Protein AF-A0A7C0VU95-F1 (afdb_monomer)

Radius of gyration: 18.05 Å; Cα contacts (8 Å, |Δi|>4): 178; chains: 1; bounding box: 37×31×48 Å

pLDDT: mean 84.88, std 13.95, range [34.19, 98.06]

Sequence (147 aa):
MSTTYSTKDLIRIIEHNKAVHSADNLDALIYAAKRNKILLHILRLADINSKLRQVEEAKLAGIIRLVGEVGRSLQDLEYAFIKLIKPVTYAPSDVDILIKIEDYNRVAKRLRKIGCKPLLIEPYNAIFQKNGINIDIYVHPSIGGRA

Mean predicted aligned error: 7.07 Å

Solvent-accessible surface area (backbone atoms only — not comparable to full-atom values): 8617 Å² total; per-residue (Å²): 132,90,62,78,56,52,73,69,54,52,49,52,38,63,78,62,69,51,63,70,78,66,79,86,40,52,65,37,46,50,54,43,25,50,78,69,37,25,36,59,58,53,33,58,61,49,65,50,91,41,75,67,40,56,51,46,52,51,50,48,53,50,50,55,50,47,53,51,52,51,49,64,64,43,67,93,55,76,67,44,76,45,84,78,75,63,103,58,86,65,55,76,77,58,45,38,35,41,37,50,63,88,47,44,69,60,50,55,53,41,41,43,72,75,64,32,43,82,78,45,81,55,100,49,38,32,33,30,34,46,96,92,33,42,35,40,39,27,45,43,99,82,66,74,86,85,130

Secondary structure (DSSP, 8-state):
--PPPPHHHHHHHHHTT-----GGGHHHHHHHHHHTT-HHHHHHHTT---HHHHHHHHHHHHHHHHHHHHHHHTTTS-EEEESSS-SS-----EEEEEE-GGGHHHHHHHHHHTTPEEEEE-SSEEEEEETTEEEEEESSTT-S---

Structure (mmCIF, N/CA/C/O backbone):
data_AF-A0A7C0VU95-F1
#
_entry.id   AF-A0A7C0VU95-F1
#
loop_
_atom_site.group_PDB
_atom_site.id
_atom_site.type_symbol
_atom_site.label_atom_id
_atom_site.label_alt_id
_atom_site.label_comp_id
_atom_site.label_asym_id
_atom_site.label_entity_id
_atom_site.label_seq_id
_atom_site.pdbx_PDB_ins_code
_atom_site.Cartn_x
_atom_site.Cartn_y
_atom_site.Cartn_z
_atom_site.occupancy
_atom_site.B_iso_or_equiv
_atom_site.auth_seq_id
_atom_site.auth_comp_id
_atom_site.auth_asym_id
_atom_site.auth_atom_id
_atom_site.pdbx_PDB_model_num
ATOM 1 N N . MET A 1 1 ? 20.162 11.244 -28.346 1.00 45.50 1 MET A N 1
ATOM 2 C CA . MET A 1 1 ? 19.238 12.013 -27.483 1.00 45.50 1 MET A CA 1
ATOM 3 C C . MET A 1 1 ? 18.559 11.018 -26.558 1.00 45.50 1 MET A C 1
ATOM 5 O O . MET A 1 1 ? 18.076 10.016 -27.059 1.00 45.50 1 MET A O 1
ATOM 9 N N . SER A 1 2 ? 18.602 11.223 -25.238 1.00 53.72 2 SER A N 1
ATOM 10 C CA . SER A 1 2 ? 17.871 10.369 -24.290 1.00 53.72 2 SER A CA 1
ATOM 11 C C . SER A 1 2 ? 16.375 10.664 -24.431 1.00 53.72 2 SER A C 1
ATOM 13 O O . SER A 1 2 ? 15.943 11.792 -24.200 1.00 53.72 2 SER A O 1
ATOM 15 N N . THR A 1 3 ? 15.607 9.685 -24.899 1.00 65.56 3 THR A N 1
ATOM 16 C CA . THR A 1 3 ? 14.153 9.761 -25.032 1.00 65.56 3 THR A CA 1
ATOM 17 C C . THR A 1 3 ? 13.529 9.718 -23.641 1.00 65.56 3 THR A C 1
ATOM 19 O O . THR A 1 3 ? 13.659 8.736 -22.913 1.00 65.56 3 THR A O 1
ATOM 22 N N . THR A 1 4 ? 12.837 10.784 -23.257 1.00 76.56 4 THR A N 1
ATOM 23 C CA . THR A 1 4 ? 12.081 10.859 -22.005 1.00 76.56 4 THR A CA 1
ATOM 24 C C . THR A 1 4 ? 10.647 10.369 -22.217 1.00 76.56 4 THR A C 1
ATOM 26 O O . THR A 1 4 ? 10.022 10.687 -23.224 1.00 76.56 4 THR A O 1
ATOM 29 N N . TYR A 1 5 ? 10.106 9.606 -21.260 1.00 80.50 5 TYR A N 1
ATOM 30 C CA . TYR A 1 5 ? 8.695 9.196 -21.260 1.00 80.50 5 TYR A CA 1
ATOM 31 C C . TYR A 1 5 ? 7.855 10.146 -20.406 1.00 80.50 5 TYR A C 1
ATOM 33 O O . TYR A 1 5 ? 8.158 10.378 -19.232 1.00 80.50 5 TYR A O 1
ATOM 41 N N . SER A 1 6 ? 6.773 10.670 -20.979 1.00 83.69 6 SER A N 1
ATOM 42 C CA . SER A 1 6 ? 5.771 11.454 -20.256 1.00 83.69 6 SER A CA 1
ATOM 43 C C . SER A 1 6 ? 4.660 10.562 -19.689 1.00 83.69 6 SER A C 1
ATOM 45 O O . SER A 1 6 ? 4.461 9.428 -20.124 1.00 83.69 6 SER A O 1
ATOM 47 N N . THR A 1 7 ? 3.856 11.084 -18.755 1.00 82.50 7 THR A N 1
ATOM 48 C CA . THR A 1 7 ? 2.650 10.380 -18.277 1.00 82.50 7 THR A CA 1
ATOM 49 C C . THR A 1 7 ? 1.667 10.075 -19.415 1.00 82.50 7 THR A C 1
ATOM 51 O O . THR A 1 7 ? 1.012 9.038 -19.384 1.00 82.50 7 THR A O 1
ATOM 54 N N . LYS A 1 8 ? 1.595 10.918 -20.458 1.00 84.56 8 LYS A N 1
ATOM 55 C CA . LYS A 1 8 ? 0.747 10.660 -21.636 1.00 84.56 8 LYS A CA 1
ATOM 56 C C . LYS A 1 8 ? 1.211 9.429 -22.414 1.00 84.56 8 LYS A C 1
ATOM 58 O O . LYS A 1 8 ? 0.378 8.675 -22.908 1.00 84.56 8 LYS A O 1
ATOM 63 N N . ASP A 1 9 ? 2.520 9.208 -22.495 1.00 83.94 9 ASP A N 1
ATOM 64 C CA . ASP A 1 9 ? 3.077 8.031 -23.167 1.00 83.94 9 ASP A CA 1
ATOM 65 C C . ASP A 1 9 ? 2.764 6.760 -22.376 1.00 83.94 9 ASP A C 1
ATOM 67 O O . ASP A 1 9 ? 2.355 5.760 -22.959 1.00 83.94 9 ASP A O 1
ATOM 71 N N . LEU A 1 10 ? 2.852 6.826 -21.042 1.00 84.69 10 LEU A N 1
ATOM 72 C CA . LEU A 1 10 ? 2.457 5.721 -20.164 1.00 84.69 10 LEU A CA 1
ATOM 73 C C . LEU A 1 10 ? 0.975 5.360 -20.322 1.00 84.69 10 LEU A C 1
ATOM 75 O O . LEU A 1 10 ? 0.655 4.181 -20.431 1.00 84.69 10 LEU A O 1
ATOM 79 N N . ILE A 1 11 ? 0.083 6.357 -20.377 1.00 83.56 11 ILE A N 1
ATOM 80 C CA . ILE A 1 11 ? -1.356 6.136 -20.599 1.00 83.56 11 ILE A CA 1
ATOM 81 C C . ILE A 1 11 ? -1.582 5.407 -21.926 1.00 83.56 11 ILE A C 1
ATOM 83 O O . ILE A 1 11 ? -2.237 4.372 -21.939 1.00 83.56 11 ILE A O 1
ATOM 87 N N . ARG A 1 12 ? -0.966 5.874 -23.020 1.00 82.81 12 ARG A N 1
ATOM 88 C CA . ARG A 1 12 ? -1.090 5.235 -24.343 1.00 82.81 12 ARG A CA 1
ATOM 89 C C . ARG A 1 12 ? -0.596 3.788 -24.353 1.00 82.81 12 ARG A C 1
ATOM 91 O O . ARG A 1 12 ? -1.190 2.951 -25.028 1.00 82.81 12 ARG A O 1
ATOM 98 N N . ILE A 1 13 ? 0.496 3.496 -23.642 1.00 81.56 13 ILE A N 1
ATOM 99 C CA . ILE A 1 13 ? 1.036 2.132 -23.517 1.00 81.56 13 ILE A CA 1
ATOM 100 C C . ILE A 1 13 ? 0.024 1.225 -22.807 1.00 81.56 13 ILE A C 1
ATOM 102 O O . ILE A 1 13 ? -0.245 0.128 -23.297 1.00 81.56 13 ILE A O 1
ATOM 106 N N . ILE A 1 14 ? -0.559 1.699 -21.700 1.00 81.06 14 ILE A N 1
ATOM 107 C CA . ILE A 1 14 ? -1.567 0.962 -20.925 1.00 81.06 14 ILE A CA 1
ATOM 108 C C . ILE A 1 14 ? -2.846 0.752 -21.749 1.00 81.06 14 ILE A C 1
ATOM 110 O O . ILE A 1 14 ? -3.313 -0.377 -21.865 1.00 81.06 14 ILE A O 1
ATOM 114 N N . GLU A 1 15 ? -3.399 1.813 -22.343 1.00 81.00 15 GLU A N 1
ATOM 115 C CA . GLU A 1 15 ? -4.669 1.772 -23.086 1.00 81.00 15 GLU A CA 1
ATOM 116 C C . GLU A 1 15 ? -4.613 0.855 -24.308 1.00 81.00 15 GLU A C 1
ATOM 118 O O . GLU A 1 15 ? -5.570 0.142 -24.601 1.00 81.00 15 GLU A O 1
ATOM 123 N N . HIS A 1 16 ? -3.496 0.865 -25.035 1.00 75.19 16 HIS A N 1
ATOM 124 C CA . HIS A 1 16 ? -3.367 0.091 -26.267 1.00 75.19 16 HIS A CA 1
ATOM 125 C C . HIS A 1 16 ? -2.720 -1.277 -26.072 1.00 75.19 16 HIS A C 1
ATOM 127 O O . HIS A 1 16 ? -2.492 -1.964 -27.067 1.00 75.19 16 HIS A O 1
ATOM 133 N N . ASN A 1 17 ? -2.400 -1.655 -24.828 1.00 67.12 17 ASN A N 1
ATOM 134 C CA . ASN A 1 17 ? -1.695 -2.891 -24.493 1.00 67.12 17 ASN A CA 1
ATOM 135 C C . ASN A 1 17 ? -0.490 -3.141 -25.426 1.00 67.12 17 ASN A C 1
ATOM 137 O O . ASN A 1 17 ? -0.245 -4.253 -25.896 1.00 67.12 17 ASN A O 1
ATOM 141 N N . LYS A 1 18 ? 0.211 -2.060 -25.796 1.00 65.81 18 LYS A N 1
ATOM 142 C CA . LYS A 1 18 ? 1.289 -2.135 -26.781 1.00 65.81 18 LYS A CA 1
ATOM 143 C C . LYS A 1 18 ? 2.523 -2.671 -26.085 1.00 65.81 18 LYS A C 1
ATOM 145 O O . LYS A 1 18 ? 3.057 -2.026 -25.183 1.00 65.81 18 LYS A O 1
ATOM 150 N N . ALA A 1 19 ? 2.990 -3.826 -26.542 1.00 59.66 19 ALA A N 1
ATOM 151 C CA . ALA A 1 19 ? 4.274 -4.360 -26.135 1.00 59.66 19 ALA A CA 1
ATOM 152 C C . ALA A 1 19 ? 5.368 -3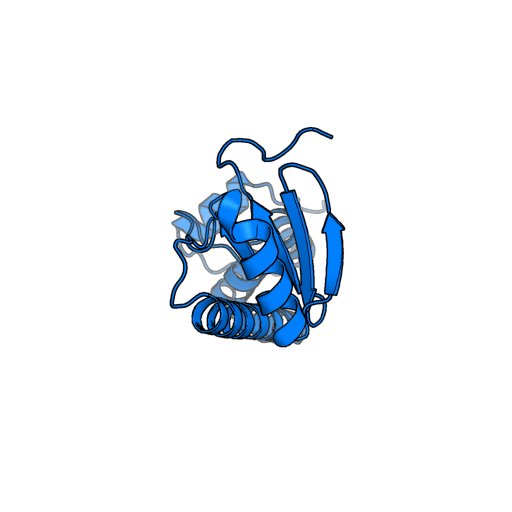.320 -26.429 1.00 59.66 19 ALA A C 1
ATOM 154 O O . ALA A 1 19 ? 5.541 -2.846 -27.557 1.00 59.66 19 ALA A O 1
ATOM 155 N N . VAL A 1 20 ? 6.063 -2.901 -25.373 1.00 62.84 20 VAL A N 1
ATOM 156 C CA . VAL A 1 20 ? 7.168 -1.951 -25.472 1.00 62.84 20 VAL A CA 1
ATOM 157 C C . VAL A 1 20 ? 8.361 -2.715 -26.033 1.00 62.84 20 VAL A C 1
ATOM 159 O O . VAL A 1 20 ? 9.079 -3.385 -25.299 1.00 62.84 20 VAL A O 1
ATOM 162 N N . HIS A 1 21 ? 8.540 -2.652 -27.350 1.00 54.44 21 HIS A N 1
ATOM 163 C CA . HIS A 1 21 ? 9.573 -3.418 -28.048 1.00 54.44 21 HIS A CA 1
ATOM 164 C C . HIS A 1 21 ? 10.899 -2.672 -28.253 1.00 54.44 21 HIS A C 1
ATOM 166 O O . HIS A 1 21 ? 11.860 -3.290 -28.704 1.00 54.44 21 HIS A O 1
ATOM 172 N N . SER A 1 22 ? 11.008 -1.377 -27.929 1.00 54.03 22 SER A N 1
ATOM 173 C CA . SER A 1 22 ? 12.271 -0.655 -28.123 1.00 54.03 22 SER A CA 1
ATOM 174 C C . SER A 1 22 ? 13.148 -0.683 -26.869 1.00 54.03 22 SER A C 1
ATOM 176 O O . SER A 1 22 ? 12.866 -0.049 -25.851 1.00 54.03 22 SER A O 1
ATOM 178 N N . ALA A 1 23 ? 14.266 -1.406 -26.973 1.00 52.62 23 ALA A N 1
ATOM 179 C CA . ALA A 1 23 ? 15.353 -1.413 -25.993 1.00 52.62 23 ALA A CA 1
ATOM 180 C C . ALA A 1 23 ? 15.961 -0.012 -25.761 1.00 52.62 23 ALA A C 1
ATOM 182 O O . ALA A 1 23 ? 16.561 0.237 -24.717 1.00 52.62 23 ALA A O 1
ATOM 183 N N . ASP A 1 24 ? 15.741 0.923 -26.689 1.00 59.09 24 ASP A N 1
ATOM 184 C CA . ASP A 1 24 ? 16.436 2.209 -26.756 1.00 59.09 24 ASP A CA 1
ATOM 185 C C . ASP A 1 24 ? 16.088 3.214 -25.649 1.00 59.09 24 ASP A C 1
ATOM 187 O O . ASP A 1 24 ? 16.675 4.294 -25.621 1.00 59.09 24 ASP A O 1
ATOM 191 N N . ASN A 1 25 ? 15.170 2.911 -24.719 1.00 77.56 25 ASN A N 1
ATOM 192 C CA . ASN A 1 25 ? 15.014 3.720 -23.500 1.00 77.56 25 ASN A CA 1
ATOM 193 C C . ASN A 1 25 ? 14.277 3.020 -22.344 1.00 77.56 25 ASN A C 1
ATOM 195 O O . ASN A 1 25 ? 13.451 3.624 -21.652 1.00 77.56 25 ASN A O 1
ATOM 199 N N . LEU A 1 26 ? 14.565 1.736 -22.111 1.00 81.50 26 LEU A N 1
ATOM 200 C CA . LEU A 1 26 ? 13.928 0.976 -21.028 1.00 81.50 26 LEU A CA 1
ATOM 201 C C . LEU A 1 26 ? 14.099 1.648 -19.651 1.00 81.50 26 LEU A C 1
ATOM 203 O O . LEU A 1 26 ? 13.153 1.687 -18.864 1.00 81.50 26 LEU A O 1
ATOM 207 N N . ASP A 1 27 ? 15.259 2.246 -19.379 1.00 85.50 27 ASP A N 1
ATOM 208 C CA . ASP A 1 27 ? 15.522 2.938 -18.112 1.00 85.50 27 ASP A CA 1
ATOM 209 C C . ASP A 1 27 ? 14.635 4.173 -17.914 1.00 85.50 27 ASP A C 1
ATOM 211 O O . ASP A 1 27 ? 14.079 4.370 -16.828 1.00 85.50 27 ASP A O 1
ATOM 215 N N . ALA A 1 28 ? 14.435 4.979 -18.962 1.00 86.75 28 ALA A N 1
ATOM 216 C CA . ALA A 1 28 ? 13.538 6.129 -18.910 1.00 86.75 28 ALA A CA 1
ATOM 217 C C . ALA A 1 28 ? 12.079 5.695 -18.701 1.00 86.75 28 ALA A C 1
ATOM 219 O O . ALA A 1 28 ? 11.346 6.338 -17.942 1.00 86.75 28 ALA A O 1
ATOM 220 N N . LEU A 1 29 ? 11.667 4.578 -19.314 1.00 86.81 29 LEU A N 1
ATOM 221 C CA . LEU A 1 29 ? 10.337 4.007 -19.109 1.00 86.81 29 LEU A CA 1
ATOM 222 C C . LEU A 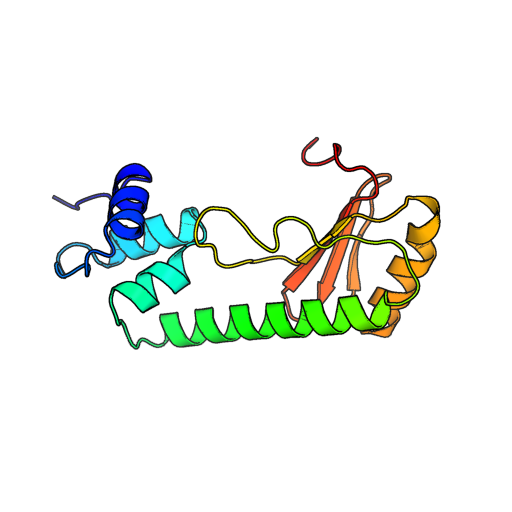1 29 ? 10.161 3.514 -17.670 1.00 86.81 29 LEU A C 1
ATOM 224 O O . LEU A 1 29 ? 9.172 3.853 -17.023 1.00 86.81 29 LEU A O 1
ATOM 228 N N . ILE A 1 30 ? 11.126 2.751 -17.147 1.00 89.06 30 ILE A N 1
ATOM 229 C CA . ILE A 1 30 ? 11.123 2.261 -15.762 1.00 89.06 30 ILE A CA 1
ATOM 230 C C . ILE A 1 30 ? 11.054 3.438 -14.789 1.00 89.06 30 ILE A C 1
ATOM 232 O O . ILE A 1 30 ? 10.276 3.404 -13.833 1.00 89.06 30 ILE A O 1
ATOM 236 N N . TYR A 1 31 ? 11.842 4.487 -15.025 1.00 89.31 31 TYR A N 1
ATOM 237 C CA . TYR A 1 31 ? 11.835 5.689 -14.201 1.00 89.31 31 TYR A CA 1
ATOM 238 C C . TYR A 1 31 ? 10.457 6.367 -14.192 1.00 89.31 31 TYR A C 1
ATOM 240 O O . TYR A 1 31 ? 9.907 6.649 -13.122 1.00 89.31 31 TYR A O 1
ATOM 248 N N . ALA A 1 32 ? 9.859 6.574 -15.368 1.00 89.69 32 ALA A N 1
ATOM 249 C CA . ALA A 1 32 ? 8.535 7.174 -15.488 1.00 89.69 32 ALA A CA 1
ATOM 250 C C . ALA A 1 32 ? 7.445 6.294 -14.841 1.00 89.69 32 ALA A C 1
ATOM 252 O O . ALA A 1 32 ? 6.609 6.794 -14.082 1.00 89.69 32 ALA A O 1
ATOM 253 N N . ALA A 1 33 ? 7.491 4.979 -15.061 1.00 89.62 33 ALA A N 1
ATOM 254 C CA . ALA A 1 33 ? 6.546 4.014 -14.509 1.00 89.62 33 ALA A CA 1
ATOM 255 C C . ALA A 1 33 ? 6.612 3.934 -12.974 1.00 89.62 33 ALA A C 1
ATOM 257 O O . ALA A 1 33 ? 5.572 3.856 -12.315 1.00 89.62 33 ALA A O 1
ATOM 258 N N . LYS A 1 34 ? 7.818 4.019 -12.388 1.00 89.69 34 LYS A N 1
ATOM 259 C CA . LYS A 1 34 ? 8.021 4.106 -10.930 1.00 89.69 34 LYS A CA 1
ATOM 260 C C . LYS A 1 34 ? 7.332 5.328 -10.336 1.00 89.69 34 LYS A C 1
ATOM 262 O O . LYS A 1 34 ? 6.574 5.188 -9.381 1.00 89.69 34 LYS A O 1
ATOM 267 N N . ARG A 1 35 ? 7.549 6.517 -10.912 1.00 89.00 35 ARG A N 1
ATOM 268 C CA . ARG A 1 35 ? 6.959 7.768 -10.396 1.00 89.00 35 ARG A CA 1
ATOM 269 C C . ARG A 1 35 ? 5.434 7.791 -10.467 1.00 89.00 35 ARG A C 1
ATOM 271 O O . ARG A 1 35 ? 4.800 8.391 -9.610 1.00 89.00 35 ARG A O 1
ATOM 278 N N . ASN A 1 36 ? 4.857 7.101 -11.448 1.00 87.56 36 ASN A N 1
ATOM 279 C CA . ASN A 1 36 ? 3.407 6.979 -11.601 1.00 87.56 36 ASN A CA 1
ATOM 280 C C . ASN A 1 36 ? 2.825 5.746 -10.877 1.00 87.56 36 ASN A C 1
ATOM 282 O O . ASN A 1 36 ? 1.628 5.499 -10.978 1.00 87.56 36 ASN A O 1
ATOM 286 N N . LYS A 1 37 ? 3.646 4.980 -10.136 1.00 88.50 37 LYS A N 1
ATOM 287 C CA . LYS A 1 37 ? 3.251 3.764 -9.399 1.00 88.50 37 LYS A CA 1
ATOM 288 C C . LYS A 1 37 ? 2.570 2.693 -10.283 1.00 88.50 37 LYS A C 1
ATOM 290 O O . LYS A 1 37 ? 1.646 2.000 -9.861 1.00 88.50 37 LYS A O 1
ATOM 295 N N . ILE A 1 38 ? 3.061 2.533 -11.513 1.00 89.31 38 ILE A N 1
ATOM 296 C CA . ILE A 1 38 ? 2.592 1.530 -12.492 1.00 89.31 38 ILE A CA 1
ATOM 297 C C . ILE A 1 38 ? 3.699 0.564 -12.942 1.00 89.31 38 ILE A C 1
ATOM 299 O O . ILE A 1 38 ? 3.510 -0.202 -13.8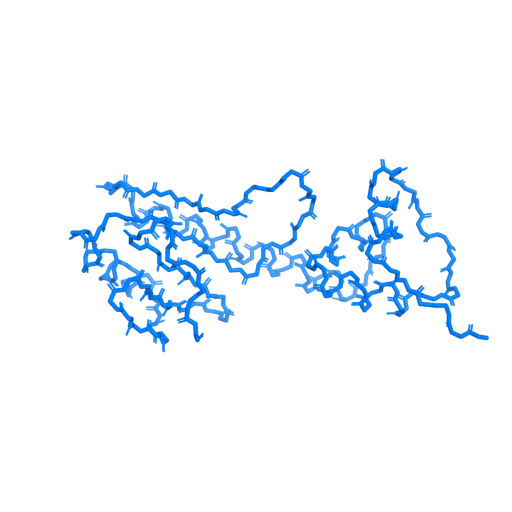84 1.00 89.31 38 ILE A O 1
ATOM 303 N N . LEU A 1 39 ? 4.869 0.600 -12.292 1.00 90.94 39 LEU A N 1
ATOM 304 C CA . LEU A 1 39 ? 6.049 -0.170 -12.699 1.00 90.94 39 LEU A CA 1
ATOM 305 C C . LEU A 1 39 ? 5.744 -1.658 -12.900 1.00 90.94 39 LEU A C 1
ATOM 307 O O . LEU A 1 39 ? 6.076 -2.201 -13.949 1.00 90.94 39 LEU A O 1
ATOM 311 N N . LEU A 1 40 ? 5.107 -2.309 -11.924 1.00 91.00 40 LEU A N 1
ATOM 312 C CA . LEU A 1 40 ? 4.800 -3.737 -12.011 1.00 91.00 40 LEU A CA 1
ATOM 313 C C . LEU A 1 40 ? 3.959 -4.072 -13.244 1.00 91.00 40 LEU A C 1
ATOM 315 O O . LEU A 1 40 ? 4.203 -5.071 -13.914 1.00 91.00 40 LEU A O 1
ATOM 319 N N . HIS A 1 41 ? 2.987 -3.220 -13.561 1.00 88.94 41 HIS A N 1
ATOM 320 C CA . HIS A 1 41 ? 2.147 -3.409 -14.731 1.00 88.94 41 HIS A CA 1
ATOM 321 C C . HIS A 1 41 ? 2.955 -3.288 -16.022 1.00 88.94 41 HIS A C 1
ATOM 323 O O . HIS A 1 41 ? 2.884 -4.184 -16.855 1.00 88.94 41 HIS A O 1
ATOM 329 N N . ILE A 1 42 ? 3.796 -2.258 -16.143 1.00 87.75 42 ILE A N 1
ATOM 330 C CA . ILE A 1 42 ? 4.687 -2.093 -17.298 1.00 87.75 42 ILE A CA 1
ATOM 331 C C . ILE A 1 42 ? 5.640 -3.287 -17.450 1.00 87.75 42 ILE A C 1
ATOM 333 O O . ILE A 1 42 ? 5.806 -3.795 -18.554 1.00 87.75 42 ILE A O 1
ATOM 337 N N . LEU A 1 43 ? 6.221 -3.788 -16.353 1.00 88.75 43 LEU A N 1
ATOM 338 C CA . LEU A 1 43 ? 7.102 -4.962 -16.382 1.00 88.75 43 LEU A CA 1
ATOM 339 C C . LEU A 1 43 ? 6.374 -6.239 -16.824 1.00 88.75 43 LEU A C 1
ATOM 341 O O . LEU A 1 43 ? 6.972 -7.068 -17.505 1.00 88.75 43 LEU A O 1
ATOM 345 N N . ARG A 1 44 ? 5.098 -6.400 -16.445 1.00 88.44 44 ARG A N 1
ATOM 346 C CA . ARG A 1 44 ? 4.243 -7.49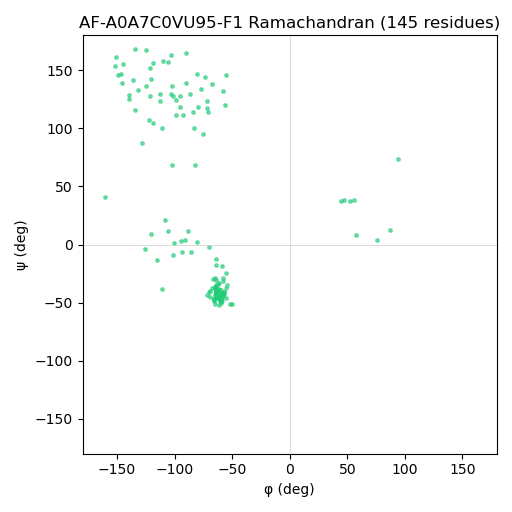9 -16.920 1.00 88.44 44 ARG A CA 1
ATOM 347 C C . ARG A 1 44 ? 3.897 -7.341 -18.403 1.00 88.44 44 ARG A C 1
ATOM 349 O O . ARG A 1 44 ? 4.001 -8.318 -19.130 1.00 88.44 44 ARG A O 1
ATOM 356 N N . LEU A 1 45 ? 3.524 -6.136 -18.843 1.00 85.75 45 LEU A N 1
ATOM 357 C CA . LEU A 1 45 ? 3.154 -5.845 -20.235 1.00 85.75 45 LEU A CA 1
ATOM 358 C C . LEU A 1 45 ? 4.314 -6.036 -21.215 1.00 85.75 45 LEU A C 1
ATOM 360 O O . LEU A 1 45 ? 4.121 -6.556 -22.308 1.00 85.75 45 LEU A O 1
ATOM 364 N N . ALA A 1 46 ? 5.519 -5.625 -20.825 1.00 82.19 46 ALA A N 1
ATOM 365 C CA . ALA A 1 46 ? 6.728 -5.806 -21.625 1.00 82.19 46 ALA A CA 1
ATOM 366 C C . ALA A 1 46 ? 7.325 -7.225 -21.514 1.00 82.19 46 ALA A C 1
ATOM 368 O O . ALA A 1 46 ? 8.398 -7.474 -22.053 1.00 82.19 46 ALA A O 1
ATOM 369 N N . ASP A 1 47 ? 6.671 -8.120 -20.766 1.00 83.69 47 ASP A N 1
ATOM 370 C CA . ASP A 1 47 ? 7.133 -9.467 -20.420 1.00 83.69 47 ASP A CA 1
ATOM 371 C C . ASP A 1 47 ? 8.592 -9.544 -19.924 1.00 83.69 47 ASP A C 1
ATOM 373 O O . ASP A 1 47 ? 9.354 -10.472 -20.192 1.00 83.69 47 ASP A O 1
ATOM 377 N N . ILE A 1 48 ? 9.011 -8.549 -19.139 1.00 83.19 48 ILE A N 1
ATOM 378 C CA . ILE A 1 48 ? 10.377 -8.485 -18.613 1.00 83.19 48 ILE A CA 1
ATOM 379 C C . ILE A 1 48 ? 10.464 -9.352 -17.357 1.00 83.19 48 ILE A C 1
ATOM 381 O O . ILE A 1 48 ? 10.096 -8.920 -16.260 1.00 83.19 48 ILE A O 1
ATOM 385 N N . ASN A 1 49 ? 10.997 -10.567 -17.474 1.00 84.56 49 ASN A N 1
ATOM 386 C CA . ASN A 1 49 ? 11.248 -11.446 -16.327 1.00 84.56 49 ASN A CA 1
ATOM 387 C C . ASN A 1 49 ? 12.575 -11.113 -15.616 1.00 84.56 49 ASN A C 1
ATOM 389 O O . ASN A 1 49 ? 13.549 -11.860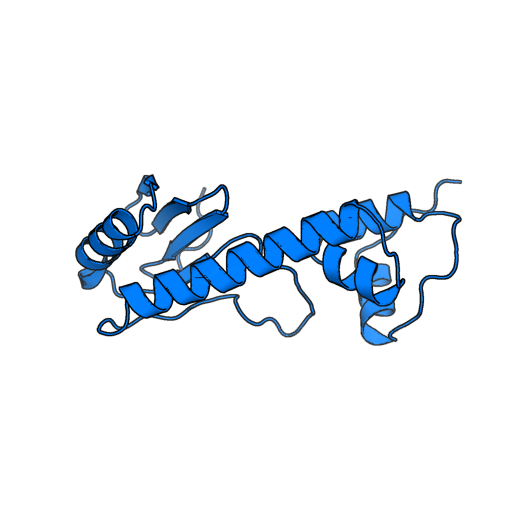 -15.670 1.00 84.56 49 ASN A O 1
ATOM 393 N N . SER A 1 50 ? 12.628 -9.949 -14.967 1.00 89.88 50 SER A N 1
ATOM 394 C CA . SER A 1 50 ? 13.816 -9.462 -14.253 1.00 89.88 50 SER A CA 1
ATOM 395 C C . SER A 1 50 ? 13.703 -9.616 -12.733 1.00 89.88 50 SER A C 1
ATOM 397 O O . SER A 1 50 ? 12.608 -9.695 -12.173 1.00 89.88 50 SER A O 1
ATOM 399 N N . LYS A 1 51 ? 14.844 -9.531 -12.030 1.00 94.81 51 LYS A N 1
ATOM 400 C CA . LYS A 1 51 ? 14.878 -9.402 -10.560 1.00 94.81 51 LYS A CA 1
ATOM 401 C C . LYS A 1 51 ? 14.034 -8.219 -10.069 1.00 94.81 51 LYS A C 1
ATOM 403 O O . LYS A 1 51 ? 13.401 -8.309 -9.023 1.00 94.81 51 LYS A O 1
ATOM 408 N N . LEU A 1 52 ? 13.987 -7.126 -10.836 1.00 92.81 52 LEU A N 1
ATOM 409 C CA . LEU A 1 52 ? 13.134 -5.978 -10.530 1.00 92.81 52 LEU A CA 1
ATOM 410 C C . LEU A 1 52 ? 11.649 -6.370 -10.530 1.00 92.81 52 LEU A C 1
ATOM 412 O O . LEU A 1 52 ? 10.951 -6.043 -9.575 1.00 92.81 52 LEU A O 1
ATOM 416 N N . ARG A 1 53 ? 11.179 -7.117 -11.541 1.00 91.88 53 ARG A N 1
ATOM 417 C CA . ARG A 1 53 ? 9.796 -7.627 -11.576 1.00 91.88 53 ARG A CA 1
ATOM 418 C C . ARG A 1 53 ? 9.511 -8.520 -10.376 1.00 91.88 53 ARG A C 1
ATOM 420 O O . ARG A 1 53 ? 8.515 -8.303 -9.703 1.00 91.88 53 ARG A O 1
ATOM 427 N N . GLN A 1 54 ? 10.404 -9.456 -10.059 1.00 94.62 54 GLN A N 1
ATOM 428 C CA . GLN A 1 54 ? 10.240 -10.350 -8.904 1.00 94.62 54 GLN A CA 1
ATOM 429 C C . GLN A 1 54 ? 10.091 -9.581 -7.582 1.00 94.62 54 GLN A C 1
ATOM 431 O O . GLN A 1 54 ? 9.243 -9.923 -6.760 1.00 94.62 54 GLN A O 1
ATOM 436 N N . VAL A 1 55 ? 10.873 -8.514 -7.387 1.00 93.50 55 VAL A N 1
ATOM 437 C CA . VAL A 1 55 ? 10.759 -7.642 -6.207 1.00 93.50 55 VAL A CA 1
ATOM 438 C C . VAL A 1 55 ? 9.406 -6.929 -6.165 1.00 93.50 55 VAL A C 1
ATOM 440 O O . VAL A 1 55 ? 8.774 -6.888 -5.112 1.00 93.50 55 VAL A O 1
ATOM 443 N N . GLU A 1 56 ? 8.941 -6.378 -7.286 1.00 92.50 56 GLU A N 1
ATOM 444 C CA . GLU A 1 56 ? 7.646 -5.687 -7.351 1.00 92.50 56 GLU A CA 1
ATOM 445 C C . GLU A 1 56 ? 6.455 -6.647 -7.154 1.00 92.50 56 GLU A C 1
ATOM 447 O O . GLU A 1 56 ? 5.507 -6.310 -6.446 1.00 92.50 56 GLU A O 1
ATOM 452 N N . GLU A 1 57 ? 6.529 -7.870 -7.687 1.00 93.88 57 GLU A N 1
ATOM 453 C CA . GLU A 1 57 ? 5.555 -8.942 -7.426 1.00 93.88 57 GLU A CA 1
ATOM 454 C C . GLU A 1 57 ? 5.507 -9.309 -5.935 1.00 93.88 57 GLU A C 1
ATOM 456 O O . GLU A 1 57 ? 4.432 -9.402 -5.339 1.00 93.88 57 GLU A O 1
ATOM 461 N N . ALA A 1 58 ? 6.674 -9.470 -5.302 1.00 93.12 58 ALA A N 1
ATOM 462 C CA . ALA A 1 58 ? 6.764 -9.787 -3.880 1.00 93.12 58 ALA A CA 1
ATOM 463 C C . ALA A 1 58 ? 6.181 -8.668 -2.999 1.00 93.12 58 ALA A C 1
ATOM 465 O O . ALA A 1 58 ? 5.490 -8.956 -2.018 1.00 93.12 58 ALA A O 1
ATOM 466 N N . LYS A 1 59 ? 6.401 -7.396 -3.364 1.00 91.62 59 LYS A N 1
ATOM 467 C CA . LYS A 1 59 ? 5.778 -6.245 -2.690 1.00 91.62 59 LYS A CA 1
ATOM 468 C C . LYS A 1 59 ? 4.255 -6.298 -2.791 1.00 91.62 59 LYS A C 1
ATOM 470 O O . LYS A 1 59 ? 3.585 -6.194 -1.764 1.00 91.62 59 LYS A O 1
ATOM 475 N N . LEU A 1 60 ? 3.711 -6.520 -3.992 1.00 91.88 60 LEU A N 1
ATOM 476 C CA . LEU A 1 60 ? 2.265 -6.642 -4.194 1.00 91.88 60 LEU A CA 1
ATOM 477 C C . LEU A 1 60 ? 1.679 -7.792 -3.361 1.00 91.88 60 LEU A C 1
ATOM 479 O O . LEU A 1 60 ? 0.674 -7.610 -2.677 1.00 91.88 60 LEU A O 1
ATOM 483 N N . ALA A 1 61 ? 2.330 -8.958 -3.359 1.00 92.38 61 ALA A N 1
ATOM 484 C CA . ALA A 1 61 ? 1.908 -10.099 -2.550 1.00 92.38 61 ALA A CA 1
ATOM 485 C C . ALA A 1 61 ? 1.936 -9.790 -1.040 1.00 92.38 61 ALA A C 1
ATOM 487 O O . ALA A 1 61 ? 1.046 -10.216 -0.300 1.00 92.38 61 ALA A O 1
ATOM 488 N N . GLY A 1 62 ? 2.935 -9.030 -0.579 1.00 93.88 62 GLY A N 1
ATOM 489 C CA . GLY A 1 62 ? 3.018 -8.537 0.796 1.00 93.88 62 GLY A CA 1
ATOM 490 C C . GLY A 1 62 ? 1.841 -7.633 1.166 1.00 93.88 62 GLY A C 1
ATOM 491 O O . GLY A 1 62 ? 1.237 -7.820 2.222 1.00 93.88 62 GLY A O 1
ATOM 492 N N . ILE A 1 63 ? 1.465 -6.716 0.273 1.00 92.94 63 ILE A N 1
ATOM 493 C CA . ILE A 1 63 ? 0.319 -5.820 0.471 1.00 92.94 63 ILE A CA 1
ATOM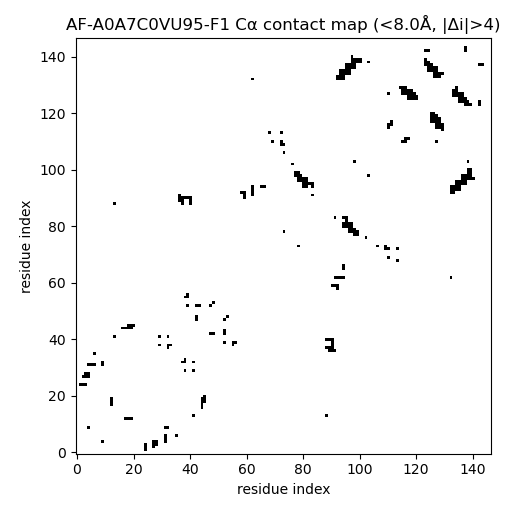 494 C C . ILE A 1 63 ? -0.989 -6.603 0.503 1.00 92.94 63 ILE A C 1
ATOM 496 O O . ILE A 1 63 ? -1.765 -6.430 1.436 1.00 92.94 63 ILE A O 1
ATOM 500 N N . ILE A 1 64 ? -1.221 -7.516 -0.446 1.00 92.56 64 ILE A N 1
ATOM 501 C CA . ILE A 1 64 ? -2.435 -8.351 -0.473 1.00 92.56 64 ILE A CA 1
ATOM 502 C C . ILE A 1 64 ? -2.568 -9.157 0.825 1.00 92.56 64 ILE A C 1
ATOM 504 O O . ILE A 1 64 ? -3.648 -9.234 1.415 1.00 92.56 64 ILE A O 1
ATOM 508 N N . ARG A 1 65 ? -1.459 -9.725 1.313 1.00 95.00 65 ARG A N 1
ATOM 509 C CA . ARG A 1 65 ? -1.437 -10.440 2.593 1.00 95.00 65 ARG A CA 1
ATOM 510 C C . ARG A 1 65 ? -1.810 -9.519 3.752 1.00 95.00 65 ARG A C 1
ATOM 512 O O . ARG A 1 65 ? -2.646 -9.901 4.571 1.00 95.00 65 ARG A O 1
ATOM 519 N N . LEU A 1 66 ? -1.230 -8.319 3.800 1.00 96.06 66 LEU A N 1
ATOM 520 C CA . LEU A 1 66 ? -1.506 -7.341 4.847 1.00 96.06 66 LEU A CA 1
ATOM 521 C C . LEU A 1 66 ? -2.960 -6.859 4.816 1.00 96.06 66 LEU A C 1
ATOM 523 O O . LEU A 1 66 ? -3.587 -6.806 5.867 1.00 96.06 66 LEU A O 1
ATOM 527 N N . VAL A 1 67 ? -3.524 -6.596 3.634 1.00 95.62 67 VAL A N 1
ATOM 528 C CA . VAL A 1 67 ? -4.951 -6.281 3.451 1.00 95.62 67 VAL A CA 1
ATOM 529 C C . VAL A 1 67 ? -5.819 -7.394 4.037 1.00 95.62 67 VAL A C 1
ATOM 531 O O . VAL A 1 67 ? -6.733 -7.117 4.809 1.00 95.62 67 VAL A O 1
ATOM 534 N N . GLY A 1 68 ? -5.498 -8.662 3.760 1.00 96.25 68 GLY A N 1
ATOM 535 C CA . GLY A 1 68 ? -6.213 -9.798 4.344 1.00 96.25 68 GLY A CA 1
ATOM 536 C C . GLY A 1 68 ? -6.080 -9.893 5.870 1.00 96.25 68 GLY A C 1
ATOM 537 O O . GLY A 1 68 ? -7.049 -10.211 6.557 1.00 96.25 68 GLY A O 1
ATOM 538 N N . GLU A 1 69 ? -4.897 -9.620 6.423 1.00 97.56 69 GLU A N 1
ATOM 539 C CA . GLU A 1 69 ? -4.675 -9.593 7.876 1.00 97.56 69 GLU A CA 1
ATOM 540 C C . GLU A 1 69 ? -5.439 -8.460 8.564 1.00 97.56 69 GLU A C 1
ATOM 542 O O . GLU A 1 69 ? -6.100 -8.701 9.576 1.00 97.56 69 GLU A O 1
ATOM 547 N N . VAL A 1 70 ? -5.387 -7.248 8.005 1.00 97.06 70 VAL A N 1
ATOM 548 C CA . VAL A 1 70 ? -6.145 -6.089 8.488 1.00 97.06 70 VAL A CA 1
ATOM 549 C C . VAL A 1 70 ? -7.638 -6.386 8.407 1.00 97.06 70 VAL A C 1
ATOM 551 O O . VAL A 1 70 ? -8.331 -6.243 9.409 1.00 97.06 70 VAL A O 1
ATOM 554 N N . GLY A 1 71 ? -8.124 -6.898 7.274 1.00 97.06 71 GLY A N 1
ATOM 555 C CA . GLY A 1 71 ? -9.541 -7.194 7.082 1.00 97.06 71 GLY A CA 1
ATOM 556 C C . GLY A 1 71 ? -10.082 -8.211 8.090 1.00 97.06 71 GLY A C 1
ATOM 557 O O . GLY A 1 71 ? -11.128 -7.983 8.692 1.00 97.06 71 GLY A O 1
ATOM 558 N N . ARG A 1 72 ? -9.328 -9.286 8.371 1.00 98.06 72 ARG A N 1
ATOM 559 C CA . ARG A 1 72 ? -9.673 -10.242 9.443 1.00 98.06 72 ARG A CA 1
ATOM 560 C C . ARG A 1 72 ? -9.641 -9.598 10.829 1.00 98.06 72 ARG A C 1
ATOM 562 O O . ARG A 1 72 ? -10.500 -9.873 11.660 1.00 98.06 72 ARG A O 1
ATOM 569 N N . SER A 1 73 ? -8.657 -8.739 11.088 1.00 97.56 73 SER A N 1
ATOM 570 C CA . SER A 1 73 ? -8.508 -8.051 12.374 1.00 97.56 73 SER A CA 1
ATOM 571 C C . SER A 1 73 ? -9.646 -7.062 12.646 1.00 97.56 73 SER A C 1
ATOM 573 O O . SER A 1 73 ? -10.000 -6.841 13.804 1.00 97.56 73 SER A O 1
ATOM 575 N N . LEU A 1 74 ? -10.243 -6.482 11.600 1.00 96.88 74 LEU A N 1
ATOM 576 C CA . LEU A 1 74 ? -11.311 -5.478 11.679 1.00 96.88 74 LEU A CA 1
ATOM 577 C C . LEU A 1 74 ? -12.705 -6.027 11.312 1.00 96.88 74 LEU A C 1
ATOM 579 O O . LEU A 1 74 ? -13.630 -5.244 11.159 1.00 96.88 74 LEU A O 1
ATOM 583 N N . GLN A 1 75 ? -12.879 -7.348 11.194 1.00 95.56 75 GLN A N 1
ATOM 584 C CA . GLN A 1 75 ? -14.078 -7.994 10.624 1.00 95.56 75 GLN A CA 1
ATOM 585 C C . GLN A 1 75 ? -15.436 -7.628 11.263 1.00 95.56 75 GLN A C 1
ATOM 587 O O . GLN A 1 75 ? -16.468 -7.758 10.619 1.00 95.56 75 GLN A O 1
ATOM 592 N N . ASP A 1 76 ? -15.445 -7.199 12.522 1.00 95.81 76 ASP A N 1
ATOM 593 C CA . ASP A 1 76 ? -16.626 -6.793 13.300 1.00 95.81 76 ASP A CA 1
ATOM 594 C C . ASP A 1 76 ? -16.688 -5.273 13.535 1.00 95.81 76 ASP A C 1
ATOM 596 O O . ASP A 1 76 ? -17.319 -4.811 14.485 1.00 95.81 76 ASP A O 1
ATOM 600 N N . LEU A 1 77 ? -15.984 -4.499 12.706 1.00 95.31 77 LEU A N 1
ATOM 601 C CA . LEU A 1 77 ? -16.011 -3.040 12.683 1.00 95.31 77 LEU A CA 1
ATOM 602 C C . LEU A 1 77 ? -16.515 -2.535 11.338 1.00 95.31 77 LEU A C 1
ATOM 604 O O . LEU A 1 77 ? -16.381 -3.204 10.315 1.00 95.31 77 LEU A O 1
ATOM 608 N N . GLU A 1 78 ? -17.038 -1.315 11.336 1.00 93.62 78 GLU A N 1
ATOM 609 C CA . GLU A 1 78 ? -17.351 -0.611 10.100 1.00 93.62 78 GLU A CA 1
ATOM 610 C C . GLU A 1 78 ? -16.088 0.078 9.577 1.00 93.62 78 GLU A C 1
ATOM 612 O O . GLU A 1 78 ? -15.535 0.978 10.215 1.00 93.62 78 GLU A O 1
ATOM 617 N N . TYR A 1 79 ? -15.601 -0.374 8.424 1.00 94.19 79 TYR A N 1
ATOM 618 C CA . TYR A 1 79 ? -14.433 0.196 7.763 1.00 94.19 79 TYR A CA 1
ATOM 619 C C . TYR A 1 79 ? -14.528 0.016 6.248 1.00 94.19 79 TYR A C 1
ATOM 621 O O . TYR A 1 79 ? -15.247 -0.850 5.749 1.00 94.19 79 TYR A O 1
ATOM 629 N N . ALA A 1 80 ? -13.749 0.803 5.513 1.00 93.19 80 ALA A N 1
ATOM 630 C CA . ALA A 1 80 ? -13.559 0.625 4.081 1.00 93.19 80 ALA A CA 1
ATOM 631 C C . ALA A 1 80 ? -12.071 0.666 3.736 1.00 93.19 80 ALA A C 1
ATOM 633 O O . ALA A 1 80 ? -11.360 1.578 4.155 1.00 93.19 80 ALA A O 1
ATOM 634 N N . PHE A 1 81 ? -11.601 -0.287 2.928 1.00 92.69 81 PHE A N 1
ATOM 635 C CA . PHE A 1 81 ? -10.336 -0.105 2.219 1.00 92.69 81 PHE A CA 1
ATOM 636 C C . PHE A 1 81 ? -10.549 0.928 1.118 1.00 92.69 81 PHE A C 1
ATOM 638 O O . PHE A 1 81 ? -11.412 0.748 0.256 1.00 92.69 81 PHE A O 1
ATOM 645 N N . ILE A 1 82 ? -9.766 2.001 1.129 1.00 88.06 82 ILE A N 1
ATOM 646 C CA . ILE A 1 82 ? -9.832 3.030 0.089 1.00 88.06 82 ILE A CA 1
ATOM 647 C C . ILE A 1 82 ? -8.626 2.900 -0.837 1.00 88.06 82 ILE A C 1
ATOM 649 O O . ILE A 1 82 ? -7.619 2.296 -0.488 1.00 88.06 82 ILE A O 1
ATOM 653 N N . LYS A 1 83 ? -8.749 3.404 -2.070 1.00 82.00 83 LYS A N 1
ATOM 654 C CA . LYS A 1 83 ? -7.698 3.345 -3.110 1.00 82.00 83 LYS A CA 1
ATOM 655 C C . LYS A 1 83 ? -7.205 1.929 -3.479 1.00 82.00 83 LYS A C 1
ATOM 657 O O . LYS A 1 83 ? -6.274 1.820 -4.274 1.00 82.00 83 LYS A O 1
ATOM 662 N N . LEU A 1 84 ? -7.852 0.873 -2.973 1.00 76.62 84 LEU A N 1
ATOM 663 C CA . LEU A 1 84 ? -7.513 -0.528 -3.244 1.00 76.62 84 LEU A CA 1
ATOM 664 C C . LEU A 1 84 ? -7.731 -0.897 -4.719 1.00 76.62 84 LEU A C 1
ATOM 666 O O . LEU A 1 84 ? -6.948 -1.643 -5.300 1.00 76.62 84 LEU A O 1
ATOM 670 N N . ILE A 1 85 ? -8.785 -0.342 -5.325 1.00 68.62 85 ILE A N 1
ATOM 671 C CA . ILE A 1 85 ? -9.128 -0.497 -6.740 1.00 68.62 85 ILE A CA 1
ATOM 672 C C . ILE A 1 85 ? -9.164 0.901 -7.360 1.00 68.62 85 ILE A C 1
ATOM 674 O O . ILE A 1 85 ? -9.826 1.800 -6.839 1.00 68.62 85 ILE A O 1
ATOM 678 N N . LYS A 1 86 ? -8.445 1.095 -8.467 1.00 67.75 86 LYS A N 1
ATOM 679 C CA . LYS A 1 86 ? -8.453 2.336 -9.251 1.00 67.75 86 LYS A CA 1
ATOM 680 C C . LYS A 1 86 ? -8.890 2.045 -10.688 1.00 67.75 86 LYS A C 1
ATOM 682 O O . LYS A 1 86 ? -8.629 0.946 -11.172 1.00 67.75 86 LYS A O 1
ATOM 687 N N . PRO A 1 87 ? -9.504 3.023 -11.387 1.00 57.66 87 PRO A N 1
ATOM 688 C CA . PRO A 1 87 ? -9.907 2.866 -12.789 1.00 57.66 87 PRO A CA 1
ATOM 689 C C . PRO A 1 87 ? -8.716 2.663 -13.741 1.00 57.66 87 PRO A C 1
ATOM 691 O O . PRO A 1 87 ? -8.908 2.285 -14.889 1.00 57.66 87 PRO A O 1
ATOM 694 N N . VAL A 1 88 ? -7.490 2.904 -13.267 1.00 64.62 88 VAL A N 1
ATOM 695 C CA . VAL A 1 88 ? -6.243 2.690 -14.003 1.00 64.62 88 VAL A CA 1
ATOM 696 C C . VAL A 1 88 ? -5.390 1.689 -13.233 1.00 64.62 88 VAL A C 1
ATOM 698 O O . VAL A 1 88 ? -5.358 1.721 -11.999 1.00 64.62 88 VAL A O 1
ATOM 701 N N . THR A 1 89 ? -4.686 0.812 -13.950 1.00 73.31 89 THR A N 1
ATOM 702 C CA . THR A 1 89 ? -3.797 -0.174 -13.335 1.00 73.31 89 THR A CA 1
ATOM 703 C C . THR A 1 89 ? -2.729 0.504 -12.483 1.00 73.31 89 THR A C 1
ATOM 705 O O . THR A 1 89 ? -2.084 1.456 -12.911 1.00 73.31 89 THR A O 1
ATOM 708 N N . TYR A 1 90 ? -2.546 0.002 -11.266 1.00 78.00 90 TYR A N 1
ATOM 709 C CA . TYR A 1 90 ? -1.723 0.608 -10.227 1.00 78.00 90 TYR A CA 1
ATOM 710 C C . TYR A 1 90 ? -1.131 -0.488 -9.341 1.00 78.00 90 TYR A C 1
ATOM 712 O O . TYR A 1 90 ? -1.779 -1.507 -9.098 1.00 78.00 90 TYR A O 1
ATOM 720 N N . ALA A 1 91 ? 0.090 -0.279 -8.854 1.00 74.38 91 ALA A N 1
ATOM 721 C CA . ALA A 1 91 ? 0.661 -1.087 -7.788 1.00 74.38 91 ALA A CA 1
ATOM 722 C C . ALA A 1 91 ? 0.486 -0.330 -6.460 1.00 74.38 91 ALA A C 1
ATOM 724 O O . ALA A 1 91 ? 1.132 0.710 -6.288 1.00 74.38 91 ALA A O 1
ATOM 725 N N . PRO A 1 92 ? -0.366 -0.805 -5.529 1.00 80.75 92 PRO A N 1
ATOM 726 C CA . PRO A 1 92 ? -0.424 -0.231 -4.192 1.00 80.75 92 PRO A CA 1
ATOM 727 C C . PRO A 1 92 ? 0.948 -0.240 -3.530 1.00 80.75 92 PRO A C 1
ATOM 729 O O . PRO A 1 92 ? 1.766 -1.125 -3.773 1.00 80.75 92 PRO A O 1
ATOM 732 N N . SER A 1 93 ? 1.197 0.788 -2.724 1.00 83.69 93 SER A N 1
ATOM 733 C CA . SER A 1 93 ? 2.403 0.946 -1.899 1.00 83.69 93 SER A CA 1
ATOM 734 C C . SER A 1 93 ? 2.089 0.913 -0.400 1.00 83.69 93 SER A C 1
ATOM 736 O O . SER A 1 93 ? 2.983 0.803 0.433 1.00 83.69 93 SER A O 1
ATOM 738 N N . ASP A 1 94 ? 0.807 1.026 -0.091 1.00 90.62 94 ASP A N 1
ATOM 739 C CA . ASP A 1 94 ? 0.186 1.443 1.149 1.00 90.62 94 ASP A CA 1
ATOM 740 C C . ASP A 1 94 ? -1.182 0.754 1.256 1.00 90.62 94 ASP A C 1
ATOM 742 O O . ASP A 1 94 ? -1.781 0.355 0.252 1.00 90.62 94 ASP A O 1
ATOM 746 N N . VAL A 1 95 ? -1.646 0.572 2.491 1.00 93.38 95 VAL A N 1
ATOM 747 C CA . VAL A 1 95 ? -2.990 0.087 2.811 1.00 93.38 95 VAL A CA 1
ATOM 748 C C . VAL A 1 95 ? -3.765 1.238 3.434 1.00 93.38 95 VAL A C 1
ATOM 750 O O . VAL A 1 95 ? -3.615 1.519 4.618 1.00 93.38 95 VAL A O 1
ATOM 753 N N . ASP A 1 96 ? -4.606 1.902 2.655 1.00 92.94 96 ASP A N 1
ATOM 754 C CA . ASP A 1 96 ? -5.459 2.965 3.173 1.00 92.94 96 ASP A CA 1
ATOM 755 C C . ASP A 1 96 ? -6.776 2.394 3.731 1.00 92.94 96 ASP A C 1
ATOM 757 O O . ASP A 1 96 ? -7.496 1.663 3.039 1.00 92.94 96 ASP A O 1
ATOM 761 N N . ILE A 1 97 ? -7.135 2.767 4.961 1.00 94.19 97 ILE A N 1
ATOM 762 C CA . ILE A 1 97 ? -8.419 2.424 5.582 1.00 94.19 97 ILE A CA 1
ATOM 763 C C . ILE A 1 97 ? -9.163 3.670 6.055 1.00 94.19 97 ILE A C 1
ATOM 765 O O . ILE A 1 97 ? -8.589 4.557 6.679 1.00 94.19 97 ILE A O 1
ATOM 769 N N . LEU A 1 98 ? -10.463 3.712 5.786 1.00 93.81 98 LEU A N 1
ATOM 770 C CA . LEU A 1 98 ? -11.398 4.684 6.338 1.00 93.81 98 LEU A CA 1
ATOM 771 C C . LEU A 1 98 ? -12.206 4.015 7.451 1.00 93.81 98 LEU A C 1
ATOM 773 O O . LEU A 1 98 ? -12.752 2.930 7.246 1.00 93.81 98 LEU A O 1
ATOM 777 N N . ILE A 1 99 ? -12.275 4.661 8.611 1.00 93.50 99 ILE A N 1
ATOM 778 C CA . ILE A 1 99 ? -12.984 4.175 9.799 1.00 93.50 99 ILE A CA 1
ATOM 779 C C . ILE A 1 99 ? -13.814 5.300 10.426 1.00 93.50 99 ILE A C 1
ATOM 781 O O . ILE A 1 99 ? -13.618 6.476 10.121 1.00 93.50 99 ILE A O 1
ATOM 785 N N . LYS A 1 100 ? -14.697 4.942 11.359 1.00 90.69 100 LYS A N 1
ATOM 786 C CA . LYS A 1 100 ? -15.336 5.900 12.266 1.00 90.69 100 LYS A CA 1
ATOM 787 C C . LYS A 1 100 ? -14.351 6.392 13.329 1.00 90.69 100 LYS A C 1
ATOM 789 O O . LYS A 1 100 ? -13.511 5.623 13.803 1.00 90.69 100 LYS A O 1
ATOM 794 N N . ILE A 1 101 ? -14.456 7.662 13.726 1.00 88.94 101 ILE A N 1
ATOM 795 C CA . ILE A 1 101 ? -13.554 8.259 14.724 1.00 88.94 101 ILE A CA 1
ATOM 796 C C . ILE A 1 101 ? -13.677 7.565 16.088 1.00 88.94 101 ILE A C 1
ATOM 798 O O . ILE A 1 101 ? -12.676 7.362 16.775 1.00 88.94 101 ILE A O 1
ATOM 802 N N . GLU A 1 102 ? -14.878 7.108 16.441 1.00 90.88 102 GLU A N 1
ATOM 803 C CA . GLU A 1 102 ? -15.167 6.403 17.691 1.00 90.88 102 GLU A CA 1
ATOM 804 C C . GLU A 1 102 ? -14.447 5.045 17.767 1.00 90.88 102 GLU A C 1
ATOM 806 O O . GLU A 1 102 ? -14.064 4.591 18.849 1.00 90.88 102 GLU A O 1
ATOM 811 N N . ASP A 1 103 ? -14.193 4.417 16.616 1.00 93.00 103 ASP A N 1
ATOM 812 C CA . ASP A 1 103 ? -13.530 3.116 16.522 1.00 93.00 103 ASP A CA 1
ATOM 813 C C . ASP A 1 103 ? -11.997 3.211 16.504 1.00 93.00 103 ASP A C 1
ATOM 815 O O . ASP A 1 103 ? -11.319 2.183 16.615 1.00 93.00 103 ASP A O 1
ATOM 819 N N . TYR A 1 104 ? -11.419 4.418 16.439 1.00 91.75 104 TYR A N 1
ATOM 820 C CA . TYR A 1 104 ? -9.973 4.627 16.297 1.00 91.75 104 TYR A CA 1
ATOM 821 C C . TYR A 1 104 ? -9.147 3.835 17.317 1.00 91.75 104 TYR A C 1
ATOM 823 O O . TYR A 1 104 ? -8.250 3.069 16.958 1.00 91.75 104 TYR A O 1
ATOM 831 N N . ASN A 1 105 ? -9.481 3.950 18.604 1.00 92.25 105 ASN A N 1
ATOM 832 C CA . ASN A 1 105 ? -8.741 3.266 19.665 1.00 92.25 105 ASN A CA 1
ATOM 833 C C . ASN A 1 105 ? -8.833 1.736 19.545 1.00 92.25 105 ASN A C 1
ATOM 835 O O . ASN A 1 105 ? -7.862 1.023 19.830 1.00 92.25 105 ASN A O 1
ATOM 839 N N . ARG A 1 106 ? -9.983 1.218 19.094 1.00 95.06 106 ARG A N 1
ATOM 840 C CA . ARG A 1 106 ? -10.212 -0.217 18.884 1.00 95.06 106 ARG A CA 1
ATOM 841 C C . ARG A 1 106 ? -9.430 -0.724 17.674 1.00 95.06 106 ARG A C 1
ATOM 843 O O . ARG A 1 106 ? -8.765 -1.757 17.792 1.00 95.06 106 ARG A O 1
ATOM 850 N N . VAL A 1 107 ? -9.432 0.021 16.569 1.00 95.69 107 VAL A N 1
ATOM 851 C CA . VAL A 1 107 ? -8.638 -0.254 15.360 1.00 95.69 107 VAL A CA 1
ATOM 852 C C . VAL A 1 107 ? -7.146 -0.222 15.684 1.00 95.69 107 VAL A C 1
ATOM 854 O O . VAL A 1 107 ? -6.451 -1.211 15.463 1.00 95.69 107 VAL A O 1
ATOM 857 N N . ALA A 1 108 ? -6.652 0.843 16.319 1.00 94.69 108 ALA A N 1
ATOM 858 C CA . ALA A 1 108 ? -5.250 0.981 16.709 1.00 94.69 108 ALA A CA 1
ATOM 859 C C . ALA A 1 108 ? -4.784 -0.173 17.614 1.00 94.69 108 ALA A C 1
ATOM 861 O O . ALA A 1 108 ? -3.702 -0.735 17.424 1.00 94.69 108 ALA A O 1
ATOM 862 N N . LYS A 1 109 ? -5.611 -0.586 18.587 1.00 95.81 109 LYS A N 1
ATOM 863 C CA . LYS A 1 109 ? -5.322 -1.748 19.444 1.00 95.81 109 LYS A CA 1
ATOM 864 C C . LYS A 1 109 ? -5.229 -3.045 18.635 1.00 95.81 109 LYS A C 1
ATOM 866 O O . LYS A 1 109 ? -4.356 -3.865 18.908 1.00 95.81 109 LYS A O 1
ATOM 871 N N . ARG A 1 110 ? -6.110 -3.242 17.655 1.00 97.38 110 ARG A N 1
ATOM 872 C CA . ARG A 1 110 ? -6.148 -4.432 16.791 1.00 97.38 110 ARG A CA 1
ATOM 873 C C . ARG A 1 110 ? -4.980 -4.497 15.817 1.00 97.38 110 ARG A C 1
ATOM 875 O O . ARG A 1 110 ? -4.375 -5.557 15.682 1.00 97.38 110 ARG A O 1
ATOM 882 N N . LEU A 1 111 ? -4.600 -3.367 15.228 1.00 97.12 111 LEU A N 1
ATOM 883 C CA . LEU A 1 111 ? -3.404 -3.260 14.394 1.00 97.12 111 LEU A CA 1
ATOM 884 C C . LEU A 1 111 ? -2.138 -3.578 15.201 1.00 97.12 111 LEU A C 1
ATOM 886 O O . LEU A 1 111 ? -1.327 -4.398 14.775 1.00 97.12 111 LEU A O 1
ATOM 890 N N . ARG A 1 112 ? -2.008 -3.042 16.423 1.00 96.69 112 ARG A N 1
ATOM 891 C CA . ARG A 1 112 ? -0.900 -3.409 17.325 1.00 96.69 112 ARG A CA 1
ATOM 892 C C . ARG A 1 112 ? -0.863 -4.906 17.640 1.00 96.69 112 ARG A C 1
ATOM 894 O O . ARG A 1 112 ? 0.213 -5.495 17.624 1.00 96.69 112 ARG A O 1
ATOM 901 N N . LYS A 1 113 ? -2.020 -5.540 17.876 1.00 97.38 113 LYS A N 1
ATOM 902 C CA . LYS A 1 113 ? -2.108 -6.991 18.138 1.00 97.38 113 LYS A CA 1
ATOM 903 C C . LYS A 1 113 ? -1.612 -7.849 16.974 1.00 97.38 113 LYS A C 1
ATOM 905 O O . LYS A 1 113 ? -1.045 -8.905 17.221 1.00 97.38 113 LYS A O 1
ATOM 910 N N . ILE A 1 114 ? -1.798 -7.403 15.733 1.00 97.00 114 ILE A N 1
ATOM 911 C CA . ILE A 1 114 ? -1.270 -8.100 14.550 1.00 97.00 114 ILE A CA 1
ATOM 912 C C . ILE A 1 114 ? 0.159 -7.657 14.192 1.00 97.00 114 ILE A C 1
ATOM 914 O O . ILE A 1 114 ? 0.655 -8.000 13.123 1.00 97.00 114 ILE A O 1
ATOM 918 N N . GLY A 1 115 ? 0.843 -6.921 15.074 1.00 97.06 115 GLY A N 1
ATOM 919 C CA . GLY A 1 115 ? 2.250 -6.546 14.921 1.00 97.06 115 GLY A CA 1
ATOM 920 C C . GLY A 1 115 ? 2.502 -5.266 14.121 1.00 97.06 115 GLY A C 1
ATOM 921 O O . GLY A 1 115 ? 3.646 -5.010 13.749 1.00 97.06 115 GLY A O 1
ATOM 922 N N . CYS A 1 116 ? 1.476 -4.458 13.847 1.00 97.25 116 CYS A N 1
ATOM 923 C CA . CYS A 1 116 ? 1.660 -3.139 13.246 1.00 97.25 116 CYS A CA 1
ATOM 924 C C . CYS A 1 116 ? 2.160 -2.138 14.296 1.00 97.25 116 CYS A C 1
ATOM 926 O O . CYS A 1 116 ? 1.612 -2.045 15.398 1.00 97.25 116 CYS A O 1
ATOM 928 N N . LYS A 1 117 ? 3.177 -1.352 13.947 1.00 96.81 117 LYS A N 1
ATOM 929 C CA . LYS A 1 117 ? 3.765 -0.327 14.818 1.00 96.81 117 LYS A CA 1
ATOM 930 C C . LYS A 1 117 ? 3.273 1.062 14.403 1.00 96.81 117 LYS A C 1
ATOM 932 O O . LYS A 1 117 ? 3.231 1.315 13.203 1.00 96.81 117 LYS A O 1
ATOM 937 N N . PRO A 1 118 ? 2.898 1.952 15.336 1.00 95.12 118 PRO A N 1
ATOM 938 C CA . PRO A 1 118 ? 2.561 3.329 14.986 1.00 95.12 118 PRO A CA 1
ATOM 939 C C . PRO A 1 118 ? 3.815 4.074 14.503 1.00 95.12 118 PRO A C 1
ATOM 941 O O . PRO A 1 118 ? 4.883 3.925 15.095 1.00 95.12 118 PRO A O 1
ATOM 944 N N . LEU A 1 119 ? 3.670 4.867 13.444 1.00 94.81 119 LEU A N 1
ATOM 945 C CA . LEU A 1 119 ? 4.684 5.795 12.931 1.00 94.81 119 LEU A CA 1
ATOM 946 C C . LEU A 1 119 ? 4.285 7.255 13.151 1.00 94.81 119 LEU A C 1
ATOM 948 O O . LEU A 1 119 ? 5.137 8.076 13.471 1.00 94.81 119 LEU A O 1
ATOM 952 N N . LEU A 1 120 ? 2.998 7.565 12.987 1.00 91.06 120 LEU A N 1
ATOM 953 C CA . LEU A 1 120 ? 2.437 8.903 13.149 1.00 91.06 120 LEU A CA 1
ATOM 954 C C . LEU A 1 120 ? 1.020 8.787 13.713 1.00 91.06 120 LEU A C 1
ATOM 956 O O . LEU A 1 120 ? 0.269 7.898 13.312 1.00 91.06 120 LEU A O 1
ATOM 960 N N . ILE A 1 121 ? 0.660 9.665 14.647 1.00 86.88 121 ILE A N 1
ATOM 961 C CA . ILE A 1 121 ? -0.687 9.751 15.213 1.00 86.88 121 ILE A CA 1
ATOM 962 C C . ILE A 1 121 ? -1.081 11.224 15.247 1.00 86.88 121 ILE A C 1
ATOM 964 O O . ILE A 1 121 ? -0.478 12.005 15.981 1.00 86.88 121 ILE A O 1
ATOM 968 N N . GLU A 1 122 ? -2.107 11.580 14.487 1.00 85.06 122 GLU A N 1
ATOM 969 C CA . GLU A 1 122 ? -2.693 12.915 14.428 1.00 85.06 122 GLU A CA 1
ATOM 970 C C . GLU A 1 122 ? -4.200 12.842 14.729 1.00 85.06 122 GLU A C 1
ATOM 972 O O . GLU A 1 122 ? -4.784 11.755 14.735 1.00 85.06 122 GLU A O 1
ATOM 977 N N . PRO A 1 123 ? -4.878 13.977 14.980 1.00 77.38 123 PRO A N 1
ATOM 978 C CA . PRO A 1 123 ? -6.298 13.968 15.337 1.00 77.38 123 PRO A CA 1
ATOM 979 C C . PRO A 1 123 ? -7.215 13.315 14.293 1.00 77.38 123 PRO A C 1
ATOM 981 O O . PRO A 1 123 ? -8.263 12.782 14.650 1.00 77.38 123 PRO A O 1
ATOM 984 N N . TYR A 1 124 ? -6.828 13.353 13.012 1.00 80.19 124 TYR A N 1
ATOM 985 C CA . TYR A 1 124 ? -7.671 12.902 11.898 1.00 80.19 124 TYR A CA 1
ATOM 986 C C . TYR A 1 124 ? -7.028 11.856 10.983 1.00 80.19 124 TYR A C 1
ATOM 988 O O . TYR A 1 124 ? -7.675 11.360 10.055 1.00 80.19 124 TYR A O 1
ATOM 996 N N . ASN A 1 125 ? -5.767 11.523 11.233 1.00 84.56 125 ASN A N 1
ATOM 997 C CA . ASN A 1 125 ? -5.057 10.486 10.513 1.00 84.56 125 ASN A CA 1
ATOM 998 C C . ASN A 1 125 ? -4.096 9.756 11.454 1.00 84.56 125 ASN A C 1
ATOM 1000 O O . ASN A 1 125 ? -3.662 10.290 12.472 1.00 84.56 125 ASN A O 1
ATOM 1004 N N . ALA A 1 126 ? -3.764 8.518 11.121 1.00 91.56 126 ALA A N 1
ATOM 1005 C CA . ALA A 1 126 ? -2.654 7.833 11.761 1.00 91.56 126 ALA A CA 1
ATOM 1006 C C . ALA A 1 126 ? -1.978 6.908 10.766 1.00 91.56 126 ALA A C 1
ATOM 1008 O O . ALA A 1 126 ? -2.637 6.304 9.926 1.00 91.56 126 ALA A O 1
ATOM 1009 N N . ILE A 1 127 ? -0.669 6.755 10.902 1.00 95.31 127 ILE A N 1
ATOM 1010 C CA . ILE A 1 127 ? 0.124 5.859 10.072 1.00 95.31 127 ILE A CA 1
ATOM 1011 C C . ILE A 1 127 ? 0.636 4.740 10.961 1.00 95.31 127 ILE A C 1
ATOM 1013 O O . ILE A 1 127 ? 1.318 4.975 11.961 1.00 95.31 127 ILE A O 1
ATOM 1017 N N . PHE A 1 128 ? 0.325 3.510 10.577 1.00 97.19 128 PHE A N 1
ATOM 1018 C CA . PHE A 1 128 ? 0.929 2.304 11.126 1.00 97.19 128 PHE A CA 1
ATOM 1019 C C . PHE A 1 128 ? 1.827 1.660 10.076 1.00 97.19 128 PHE A C 1
ATOM 1021 O O . PHE A 1 128 ? 1.655 1.870 8.885 1.00 97.19 128 PHE A O 1
ATOM 1028 N N . GLN A 1 129 ? 2.783 0.844 10.500 1.00 97.38 129 GLN A N 1
ATOM 1029 C CA . GLN A 1 129 ? 3.645 0.109 9.586 1.00 97.38 129 GLN A CA 1
ATOM 1030 C C . GLN A 1 129 ? 3.818 -1.337 10.024 1.00 97.38 129 GLN A C 1
ATOM 1032 O O . GLN A 1 129 ? 3.967 -1.641 11.212 1.00 97.38 129 GLN A O 1
ATOM 1037 N N . LYS A 1 130 ? 3.842 -2.236 9.040 1.00 96.94 130 LYS A N 1
ATOM 1038 C CA . LYS A 1 130 ? 4.241 -3.631 9.215 1.00 96.94 130 LYS A CA 1
ATOM 1039 C C . LYS A 1 130 ? 5.076 -4.075 8.019 1.00 96.94 130 LYS A C 1
ATOM 1041 O O . LYS A 1 130 ? 4.662 -3.902 6.880 1.00 9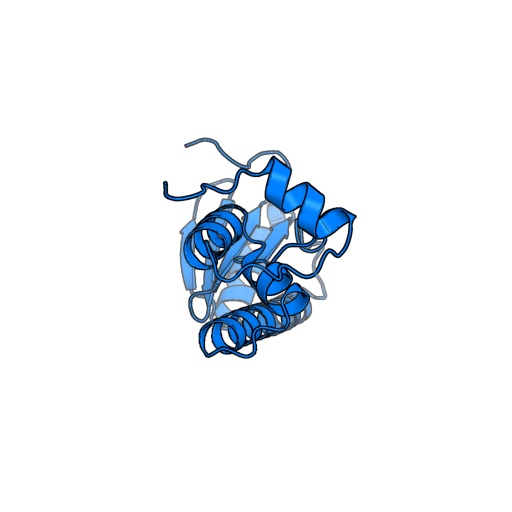6.94 130 LYS A O 1
ATOM 1046 N N . ASN A 1 131 ? 6.253 -4.647 8.278 1.00 93.94 131 ASN A N 1
ATOM 1047 C CA . ASN A 1 131 ? 7.174 -5.143 7.244 1.00 93.94 131 ASN A CA 1
ATOM 1048 C C . ASN A 1 131 ? 7.510 -4.100 6.155 1.00 93.94 131 ASN A C 1
ATOM 1050 O O . ASN A 1 131 ? 7.602 -4.436 4.979 1.00 93.94 131 ASN A O 1
ATOM 1054 N N . GLY A 1 132 ? 7.654 -2.827 6.541 1.00 92.06 132 GLY A N 1
ATOM 1055 C CA . GLY A 1 132 ? 7.936 -1.726 5.612 1.00 92.06 132 GLY A CA 1
ATOM 1056 C C . GLY A 1 132 ? 6.742 -1.255 4.770 1.00 92.06 132 GLY A C 1
ATOM 1057 O O . GLY A 1 132 ? 6.922 -0.380 3.931 1.00 92.06 132 GLY A O 1
ATOM 1058 N N . ILE A 1 133 ? 5.542 -1.803 4.987 1.00 94.25 133 ILE A N 1
ATOM 1059 C CA . ILE A 1 133 ? 4.301 -1.383 4.324 1.00 94.25 133 ILE A CA 1
ATOM 1060 C C . ILE A 1 133 ? 3.507 -0.506 5.290 1.00 94.25 133 ILE A C 1
ATOM 1062 O O . ILE A 1 133 ? 3.255 -0.911 6.432 1.00 94.25 133 ILE A O 1
ATOM 1066 N N . ASN A 1 134 ? 3.119 0.680 4.827 1.00 95.69 134 ASN A N 1
ATOM 1067 C CA . ASN A 1 134 ? 2.313 1.612 5.605 1.00 95.69 134 ASN A CA 1
ATOM 1068 C C . ASN A 1 134 ? 0.828 1.235 5.556 1.00 95.69 134 ASN A C 1
ATOM 1070 O O . ASN A 1 134 ? 0.329 0.713 4.559 1.00 95.69 134 ASN A O 1
ATOM 1074 N N . ILE A 1 135 ? 0.141 1.511 6.656 1.00 96.00 135 ILE A N 1
ATOM 1075 C CA . ILE A 1 135 ? -1.300 1.413 6.824 1.00 96.00 135 ILE A CA 1
ATOM 1076 C C . ILE A 1 135 ? -1.763 2.801 7.247 1.00 96.00 135 ILE A C 1
ATOM 1078 O O . ILE A 1 135 ? -1.516 3.210 8.386 1.00 96.00 135 ILE A O 1
ATOM 1082 N N . ASP A 1 136 ? -2.413 3.504 6.332 1.00 94.56 136 ASP A N 1
ATOM 1083 C CA . ASP A 1 136 ? -2.878 4.867 6.544 1.00 94.56 136 ASP A CA 1
ATOM 1084 C C . ASP A 1 136 ? -4.333 4.819 7.002 1.00 94.56 136 ASP A C 1
ATOM 1086 O O . ASP A 1 136 ? -5.212 4.306 6.310 1.00 94.56 136 ASP A O 1
ATOM 1090 N N . ILE A 1 137 ? -4.583 5.313 8.209 1.00 93.69 137 ILE A N 1
ATOM 1091 C CA . ILE A 1 137 ? -5.900 5.354 8.831 1.00 93.69 137 ILE A CA 1
ATOM 1092 C C . ILE A 1 137 ? -6.472 6.748 8.645 1.00 93.69 137 ILE A C 1
ATOM 1094 O O . ILE A 1 137 ? -5.881 7.727 9.095 1.00 93.69 137 ILE A O 1
ATOM 1098 N N . TYR A 1 138 ? -7.658 6.817 8.059 1.00 92.06 138 TYR A N 1
ATOM 1099 C CA . TYR A 1 138 ? -8.451 8.026 7.914 1.00 92.06 138 TYR A CA 1
ATOM 1100 C C . TYR A 1 138 ? -9.705 7.896 8.780 1.00 92.06 138 TYR A C 1
ATOM 1102 O O . TYR A 1 138 ? -10.413 6.895 8.694 1.00 92.06 138 TYR A O 1
ATOM 1110 N N . VAL A 1 139 ? -9.997 8.902 9.608 1.00 88.25 139 VAL A N 1
ATOM 1111 C CA . VAL A 1 139 ? -11.270 8.975 10.367 1.00 88.25 139 VAL A CA 1
ATOM 1112 C C . VAL A 1 139 ? -12.278 9.935 9.729 1.00 88.25 139 VAL A C 1
ATOM 1114 O O . VAL A 1 139 ? -13.434 9.993 10.132 1.00 88.25 139 VAL A O 1
ATOM 1117 N N . HIS A 1 140 ? -11.843 10.698 8.722 1.00 76.25 140 HIS A N 1
ATOM 1118 C 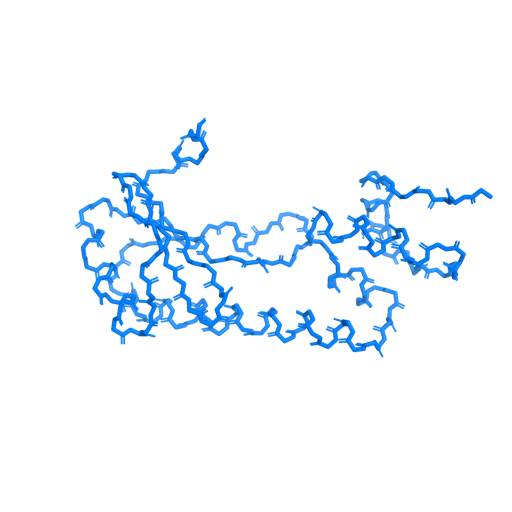CA . HIS A 1 140 ? -12.686 11.607 7.958 1.00 76.25 140 HIS A CA 1
ATOM 1119 C C . HIS A 1 140 ? -12.299 11.533 6.471 1.00 76.25 140 HIS A C 1
ATOM 1121 O O . HIS A 1 140 ? -11.131 11.760 6.143 1.00 76.25 140 HIS A O 1
ATOM 1127 N N . PRO A 1 141 ? -13.239 11.254 5.547 1.00 61.94 141 PRO A N 1
ATOM 1128 C CA . PRO A 1 141 ? -12.920 10.989 4.140 1.00 61.94 141 PRO A CA 1
ATOM 1129 C C . PRO A 1 141 ? -12.307 12.191 3.400 1.00 61.94 141 PRO A C 1
ATOM 1131 O O . PRO A 1 141 ? -11.699 12.014 2.350 1.00 61.94 141 PRO A O 1
ATOM 1134 N N . SER A 1 142 ? -12.442 13.409 3.939 1.00 59.25 142 SER A N 1
ATOM 1135 C CA . SER A 1 142 ? -11.913 14.642 3.336 1.00 59.25 142 SER 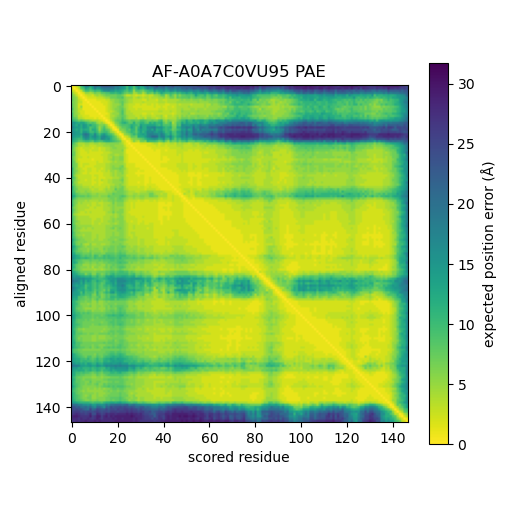A CA 1
ATOM 1136 C C . SER A 1 142 ? -10.602 15.165 3.940 1.00 59.25 142 SER A C 1
ATOM 1138 O O . SER A 1 142 ? -10.107 16.194 3.484 1.00 59.25 142 SER A O 1
ATOM 1140 N N . ILE A 1 143 ? -10.010 14.489 4.934 1.00 52.91 143 ILE A N 1
ATOM 1141 C CA . ILE A 1 143 ? -8.745 14.926 5.553 1.00 52.91 143 ILE A CA 1
ATOM 1142 C C . ILE A 1 143 ? -7.597 14.077 4.997 1.00 52.91 143 ILE A C 1
ATOM 1144 O O . ILE A 1 143 ? -7.005 13.239 5.667 1.00 52.91 143 ILE A O 1
ATOM 1148 N N . GLY A 1 144 ? -7.314 14.279 3.712 1.00 41.34 144 GLY A N 1
ATOM 1149 C CA . GLY A 1 144 ? -6.097 13.817 3.054 1.00 41.34 144 GLY A CA 1
ATOM 1150 C C . GLY A 1 144 ? -5.333 15.027 2.531 1.00 41.34 144 GLY A C 1
ATOM 1151 O O . GLY A 1 144 ? -5.738 15.607 1.530 1.00 41.34 144 GLY A O 1
ATOM 1152 N N . GLY A 1 145 ? -4.245 15.408 3.206 1.00 43.91 145 GLY A N 1
ATOM 1153 C CA . GLY A 1 145 ? -3.332 16.463 2.751 1.00 43.91 145 GLY A CA 1
ATOM 1154 C C . GLY A 1 145 ? -3.626 17.860 3.303 1.00 43.91 145 GLY A C 1
ATOM 1155 O O . GLY A 1 145 ? -4.060 18.746 2.574 1.00 43.91 145 GLY A O 1
ATOM 1156 N N . ARG A 1 146 ? -3.318 18.085 4.581 1.00 34.19 146 ARG A N 1
ATOM 1157 C CA . ARG A 1 146 ? -2.887 19.406 5.061 1.00 34.19 146 ARG A CA 1
ATOM 1158 C C . ARG A 1 146 ? -1.588 19.210 5.834 1.00 34.19 146 ARG A C 1
ATOM 1160 O O . ARG A 1 146 ? -1.625 18.931 7.025 1.00 34.19 146 ARG A O 1
ATOM 1167 N N . ALA A 1 147 ? -0.485 19.256 5.092 1.00 37.28 147 ALA A N 1
ATOM 1168 C CA . ALA A 1 147 ? 0.819 19.654 5.607 1.00 37.28 147 ALA A CA 1
ATOM 1169 C C . ALA A 1 147 ? 0.969 21.159 5.361 1.00 37.28 147 ALA A C 1
ATOM 1171 O O . ALA A 1 147 ? 0.426 21.617 4.324 1.00 37.28 147 ALA A O 1
#

Foldseek 3Di:
DADADDVVNVVVCQVVLDQPPDPRHVVNVCVNCVVVQNNLVNCVSNVPPDPVNVVLVVQLVVVVVVLVLLCVLQVPFDKDFPPPDDPGHHRDQATEMEHALVCVVVSVVSCVVVPWAWDADDSAWTWTDDPNHIYIYGNDPPPDDDD

Nearest PDB structures (foldseek):
  5cfu-assembly1_A  TM=8.433E-01  e=1.472E-02  Pseudomonas aeruginosa
  1npb-assembly2_D  TM=7.608E-01  e=1.276E-01  Serratia marcescens
  1lqp-assembly1_B  TM=7.357E-01  e=1.357E-01  Pseudomonas aeruginosa
  3fcd-assembly1_A  TM=6.977E-01  e=3.221E-01  uncultured bacterium
  3rri-assembly1_A  TM=5.046E-01  e=1.737E-01  Alicyclobacillus acidocaldarius subsp. acidocaldarius DSM 446